Protein AF-A0A8T3YQS2-F1 (afdb_monomer_lite)

Structure (mmCIF, N/CA/C/O backbone):
data_AF-A0A8T3YQS2-F1
#
_entry.id   AF-A0A8T3YQS2-F1
#
loop_
_atom_site.group_PDB
_atom_site.id
_atom_site.type_symbol
_atom_site.label_atom_id
_atom_site.label_alt_id
_atom_site.label_comp_id
_atom_site.label_asym_id
_atom_site.label_entity_id
_atom_site.label_seq_id
_atom_site.pdbx_PDB_ins_code
_atom_site.Cartn_x
_atom_site.Cartn_y
_atom_site.Cartn_z
_atom_site.occupancy
_atom_site.B_iso_or_equiv
_atom_site.auth_seq_id
_atom_site.auth_comp_id
_atom_site.auth_asym_id
_atom_site.auth_atom_id
_atom_site.pdbx_PDB_model_num
ATOM 1 N N . MET A 1 1 ? 27.540 -8.317 -17.105 1.00 58.59 1 MET A N 1
ATOM 2 C CA . MET A 1 1 ? 26.329 -7.806 -16.426 1.00 58.59 1 MET A CA 1
ATOM 3 C C . MET A 1 1 ? 26.728 -7.435 -15.010 1.00 58.59 1 MET A C 1
ATOM 5 O O . MET A 1 1 ? 27.379 -8.244 -14.363 1.00 58.59 1 MET A O 1
ATOM 9 N N . THR A 1 2 ? 26.451 -6.211 -14.571 1.00 83.00 2 THR A N 1
ATOM 10 C CA . THR A 1 2 ? 26.807 -5.715 -13.232 1.00 83.00 2 THR A CA 1
ATOM 11 C C . THR A 1 2 ? 25.753 -6.137 -12.204 1.00 83.00 2 THR A C 1
ATOM 13 O O . THR A 1 2 ? 24.589 -6.316 -12.554 1.00 83.00 2 THR A O 1
ATOM 16 N N . LEU A 1 3 ? 26.149 -6.296 -10.935 1.00 79.81 3 LEU A N 1
ATOM 17 C CA . LEU A 1 3 ? 25.256 -6.678 -9.825 1.00 79.81 3 LEU A CA 1
ATOM 18 C C . LEU A 1 3 ? 24.007 -5.776 -9.745 1.00 79.81 3 LEU A C 1
ATOM 20 O O . LEU A 1 3 ? 22.891 -6.252 -9.550 1.00 79.81 3 LEU A O 1
ATOM 24 N N . ASP A 1 4 ? 24.213 -4.483 -9.972 1.00 79.81 4 ASP A N 1
ATOM 25 C CA . ASP A 1 4 ? 23.193 -3.434 -9.987 1.00 79.81 4 ASP A CA 1
ATOM 26 C C . ASP A 1 4 ? 22.077 -3.684 -11.021 1.00 79.81 4 ASP A C 1
ATOM 28 O O . ASP A 1 4 ? 20.886 -3.550 -10.736 1.00 79.81 4 ASP A O 1
ATOM 32 N N . TYR A 1 5 ? 22.447 -4.171 -12.207 1.00 75.56 5 TYR A N 1
ATOM 33 C CA . TYR A 1 5 ? 21.491 -4.503 -13.264 1.00 75.56 5 TYR A CA 1
ATOM 34 C C . TYR A 1 5 ? 20.597 -5.694 -12.890 1.00 75.56 5 TYR A C 1
ATOM 36 O O . TYR A 1 5 ? 19.416 -5.739 -13.233 1.00 75.56 5 TYR A O 1
ATOM 44 N N . CYS A 1 6 ? 21.153 -6.675 -12.176 1.00 76.31 6 CYS A N 1
ATOM 45 C CA . CYS A 1 6 ? 20.385 -7.825 -11.708 1.00 76.31 6 CYS A CA 1
ATOM 46 C C . CYS A 1 6 ? 19.419 -7.423 -10.584 1.00 76.31 6 CYS A C 1
ATOM 48 O O . CYS A 1 6 ? 18.262 -7.837 -10.593 1.00 76.31 6 CYS A O 1
ATOM 50 N N . LEU A 1 7 ? 19.868 -6.585 -9.647 1.00 77.19 7 LEU A N 1
ATOM 51 C CA . LEU A 1 7 ? 19.054 -6.101 -8.529 1.00 77.19 7 LEU A CA 1
ATOM 52 C C . LEU A 1 7 ? 17.851 -5.277 -9.000 1.00 77.19 7 LEU A C 1
ATOM 54 O O . LEU A 1 7 ? 16.727 -5.545 -8.581 1.00 77.19 7 LEU A O 1
ATOM 58 N N . THR A 1 8 ? 18.066 -4.335 -9.915 1.00 77.94 8 THR A N 1
ATOM 59 C CA . THR A 1 8 ? 17.011 -3.436 -10.419 1.00 77.94 8 THR A CA 1
ATOM 60 C C . THR A 1 8 ? 15.905 -4.160 -11.184 1.00 77.94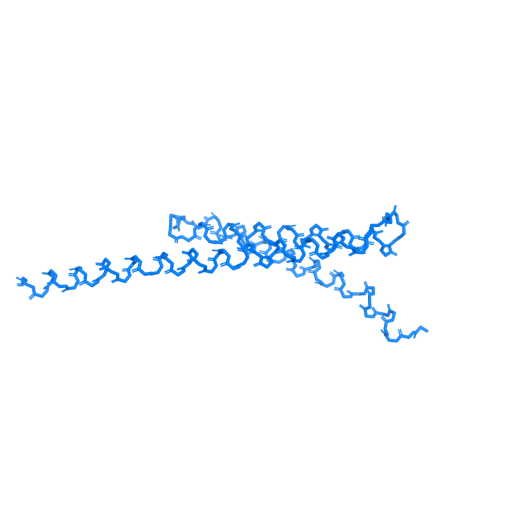 8 THR A C 1
ATOM 62 O O . THR A 1 8 ? 14.745 -3.764 -11.102 1.00 77.94 8 THR A O 1
ATOM 65 N N . LYS A 1 9 ? 16.222 -5.257 -11.882 1.00 77.38 9 LYS A N 1
ATOM 66 C CA . LYS A 1 9 ? 15.211 -6.059 -12.590 1.00 77.38 9 LYS A CA 1
ATOM 67 C C . LYS A 1 9 ? 14.471 -7.053 -11.707 1.00 77.38 9 LYS A C 1
ATOM 69 O O . LYS A 1 9 ? 13.302 -7.335 -11.956 1.00 77.38 9 LYS A O 1
ATOM 74 N N . VAL A 1 10 ? 15.158 -7.629 -10.727 1.00 83.06 10 VAL A N 1
ATOM 75 C CA . VAL A 1 10 ? 14.619 -8.744 -9.945 1.00 83.06 10 VAL A CA 1
ATOM 76 C C . VAL A 1 10 ? 13.871 -8.253 -8.699 1.00 83.06 10 VAL A C 1
ATOM 78 O O . VAL A 1 10 ? 12.883 -8.873 -8.306 1.00 83.06 10 VAL A O 1
ATOM 81 N N . ALA A 1 11 ? 14.272 -7.124 -8.105 1.00 81.81 11 ALA A N 1
ATOM 82 C CA . ALA A 1 11 ? 13.615 -6.575 -6.916 1.00 81.81 11 ALA A CA 1
ATOM 83 C C . ALA A 1 11 ? 12.109 -6.277 -7.111 1.00 81.81 11 ALA A C 1
ATOM 85 O O . ALA A 1 11 ? 11.326 -6.738 -6.276 1.00 81.81 11 ALA A O 1
ATOM 86 N N . PRO A 1 12 ? 11.656 -5.641 -8.214 1.00 80.88 12 PRO A N 1
ATOM 87 C CA . PRO A 1 12 ? 10.227 -5.389 -8.438 1.00 80.88 12 PRO A CA 1
ATOM 88 C C . PRO A 1 12 ? 9.390 -6.675 -8.510 1.00 80.88 12 PRO A C 1
ATOM 90 O O . PRO A 1 12 ? 8.255 -6.725 -8.041 1.00 80.88 12 PRO A O 1
ATOM 93 N N . LEU A 1 13 ? 9.958 -7.761 -9.049 1.00 81.38 13 LEU A N 1
ATOM 94 C CA . LEU A 1 13 ? 9.271 -9.054 -9.140 1.00 81.38 13 LEU A CA 1
ATOM 95 C C . LEU A 1 13 ? 9.064 -9.693 -7.760 1.00 81.38 13 LEU A C 1
ATOM 97 O O . LEU A 1 13 ? 7.987 -10.228 -7.490 1.00 81.38 13 LEU A O 1
ATOM 101 N N . TYR A 1 14 ? 10.064 -9.618 -6.875 1.00 84.44 14 TYR A N 1
ATOM 102 C CA . TYR A 1 14 ? 9.920 -10.088 -5.493 1.00 84.44 14 TYR A CA 1
ATOM 103 C C . TYR A 1 14 ? 8.923 -9.241 -4.700 1.00 84.44 14 TYR A C 1
ATOM 105 O O . TYR A 1 14 ? 8.110 -9.803 -3.962 1.00 84.44 14 TYR A O 1
ATOM 113 N N . ASN A 1 15 ? 8.938 -7.917 -4.886 1.00 84.69 15 ASN A N 1
ATOM 114 C CA . ASN A 1 15 ? 7.954 -7.022 -4.281 1.00 84.69 15 ASN A CA 1
ATOM 115 C C . ASN A 1 15 ? 6.538 -7.409 -4.715 1.00 84.69 15 ASN A C 1
ATOM 117 O O . ASN A 1 15 ? 5.677 -7.625 -3.864 1.00 84.69 15 ASN A O 1
ATOM 121 N N . LEU A 1 16 ? 6.307 -7.610 -6.014 1.00 82.25 16 LEU A N 1
ATOM 122 C CA . LEU A 1 16 ? 5.002 -8.018 -6.536 1.00 82.25 16 LEU A CA 1
ATOM 123 C C . LEU A 1 16 ? 4.525 -9.352 -5.932 1.00 82.25 16 LEU A C 1
ATOM 125 O O . LEU A 1 16 ? 3.366 -9.471 -5.529 1.00 82.25 16 LEU A O 1
ATOM 129 N N . ALA A 1 17 ? 5.418 -10.340 -5.805 1.00 86.06 17 ALA A N 1
ATOM 130 C CA . ALA A 1 17 ? 5.104 -11.626 -5.182 1.00 86.06 17 ALA A CA 1
ATOM 131 C C . ALA A 1 17 ? 4.720 -11.482 -3.697 1.00 86.06 17 ALA A C 1
ATOM 133 O O . ALA A 1 17 ? 3.747 -12.093 -3.244 1.00 86.06 17 ALA A O 1
ATOM 134 N N . LEU A 1 18 ? 5.435 -10.639 -2.943 1.00 84.94 18 LEU A N 1
ATOM 135 C CA . LEU A 1 18 ? 5.083 -10.311 -1.560 1.00 84.94 18 LEU A CA 1
ATOM 136 C C . LEU A 1 18 ? 3.706 -9.655 -1.468 1.00 84.94 18 LEU A C 1
ATOM 138 O O . LEU A 1 18 ? 2.922 -10.004 -0.583 1.00 84.94 18 LEU A O 1
ATOM 142 N N . VAL A 1 19 ? 3.366 -8.758 -2.394 1.00 85.44 19 VAL A N 1
ATOM 143 C CA . VAL A 1 19 ? 2.058 -8.102 -2.355 1.00 85.44 19 VAL A CA 1
ATOM 144 C C . VAL A 1 19 ? 0.913 -9.087 -2.578 1.00 85.44 19 VAL A C 1
ATOM 146 O O . VAL A 1 19 ? -0.108 -8.979 -1.902 1.00 85.44 19 VAL A O 1
ATOM 149 N N . VAL A 1 20 ? 1.076 -10.099 -3.435 1.00 86.75 20 VAL A N 1
ATOM 150 C CA . VAL A 1 20 ? 0.060 -11.157 -3.596 1.00 86.75 20 VAL A CA 1
ATOM 151 C C . VAL A 1 20 ? -0.230 -11.848 -2.260 1.00 86.75 20 VAL A C 1
ATOM 153 O O . VAL A 1 20 ? -1.394 -12.037 -1.899 1.00 86.75 20 VAL A O 1
ATOM 156 N N . ILE A 1 21 ? 0.810 -12.169 -1.486 1.00 86.81 21 ILE A N 1
ATOM 157 C CA . ILE A 1 21 ? 0.661 -12.770 -0.152 1.00 86.81 21 ILE A CA 1
ATOM 158 C C . ILE A 1 21 ? -0.098 -11.817 0.777 1.00 86.81 21 ILE A C 1
ATOM 160 O O . ILE A 1 21 ? -1.051 -12.228 1.444 1.00 86.81 21 ILE A O 1
ATOM 164 N N . VAL A 1 22 ? 0.279 -10.536 0.791 1.00 84.50 22 VAL A N 1
ATOM 165 C CA . VAL A 1 22 ? -0.383 -9.517 1.614 1.00 84.50 22 VAL A CA 1
ATOM 166 C C . VAL A 1 22 ? -1.861 -9.367 1.232 1.00 84.50 22 VAL A C 1
ATOM 168 O O . VAL A 1 22 ? -2.714 -9.349 2.119 1.00 84.50 22 VAL A O 1
ATOM 171 N N . ILE A 1 23 ? -2.202 -9.347 -0.061 1.00 86.25 23 ILE A N 1
ATOM 172 C CA . ILE A 1 23 ? -3.594 -9.293 -0.534 1.00 86.25 23 ILE A CA 1
ATOM 173 C C . ILE A 1 23 ? -4.391 -10.482 0.010 1.00 86.25 23 ILE A C 1
ATOM 175 O O . ILE A 1 23 ? -5.477 -10.289 0.556 1.00 86.25 23 ILE A O 1
ATOM 179 N N . ILE A 1 24 ? -3.847 -11.702 -0.060 1.00 89.00 24 ILE A N 1
ATOM 180 C CA . ILE A 1 24 ? -4.505 -12.901 0.486 1.00 89.00 24 ILE A CA 1
ATOM 181 C C . ILE A 1 24 ? -4.751 -12.756 1.997 1.00 89.00 24 ILE A C 1
ATOM 183 O O . ILE A 1 24 ? -5.824 -13.119 2.488 1.00 89.00 24 ILE A O 1
ATOM 187 N N . MET A 1 25 ? -3.789 -12.207 2.745 1.00 84.25 25 MET A N 1
ATOM 188 C CA . MET A 1 25 ? -3.945 -11.960 4.183 1.00 84.25 25 MET A CA 1
ATOM 189 C C . MET A 1 25 ? -5.050 -10.938 4.475 1.00 84.25 25 MET A C 1
ATOM 191 O O . MET A 1 25 ? -5.866 -11.169 5.369 1.00 84.25 25 MET A O 1
ATOM 195 N N . PHE A 1 26 ? -5.128 -9.851 3.706 1.00 85.38 26 PHE A N 1
ATOM 196 C CA . PHE A 1 26 ? -6.188 -8.851 3.850 1.00 85.38 26 PHE A CA 1
ATOM 197 C C . PHE A 1 26 ? -7.567 -9.400 3.490 1.00 85.38 26 PHE A C 1
ATOM 199 O O . PHE A 1 26 ? -8.529 -9.144 4.211 1.00 85.38 26 PHE A O 1
ATOM 206 N N . LEU A 1 27 ? -7.675 -10.216 2.439 1.00 86.38 27 LEU A N 1
ATOM 207 C CA . LEU A 1 27 ? -8.928 -10.895 2.103 1.00 86.38 27 LEU A CA 1
ATOM 208 C C . LEU A 1 27 ? -9.402 -11.779 3.264 1.00 86.38 27 LEU A C 1
ATOM 210 O O . LEU A 1 27 ? -10.556 -11.676 3.682 1.00 86.38 27 LEU A O 1
ATOM 214 N N . LYS A 1 28 ? -8.502 -12.570 3.865 1.00 85.12 28 LYS A N 1
ATOM 215 C CA . LYS A 1 28 ? -8.817 -13.356 5.073 1.00 85.12 28 LYS A CA 1
ATOM 216 C C . LYS A 1 28 ? -9.233 -12.470 6.253 1.00 85.12 28 LYS A C 1
ATOM 218 O O . LYS A 1 28 ? -10.190 -12.799 6.957 1.00 85.12 28 LYS A O 1
ATOM 223 N N . LEU A 1 29 ? -8.562 -11.335 6.453 1.00 82.69 29 LEU A N 1
ATOM 224 C CA . LEU A 1 29 ? -8.906 -10.369 7.499 1.00 82.69 29 LEU A CA 1
ATOM 225 C C . LEU A 1 29 ? -10.331 -9.822 7.307 1.00 82.69 29 LEU A C 1
ATOM 227 O O . LEU A 1 29 ? -11.115 -9.811 8.256 1.00 82.69 29 LEU A O 1
ATOM 231 N N . PHE A 1 30 ? -10.709 -9.448 6.082 1.00 82.31 30 PHE A N 1
ATOM 232 C CA . PHE A 1 30 ? -12.047 -8.927 5.775 1.00 82.31 30 PHE A CA 1
ATOM 233 C C . PHE A 1 30 ? -13.159 -9.982 5.841 1.00 82.31 30 PHE A C 1
ATOM 235 O O . PHE A 1 30 ? -14.321 -9.634 6.064 1.00 82.31 30 PHE A O 1
ATOM 242 N N . MET A 1 31 ? -12.828 -11.266 5.696 1.00 84.19 31 MET A N 1
ATOM 243 C CA . MET A 1 31 ? -13.778 -12.373 5.859 1.00 84.19 31 MET A CA 1
ATOM 244 C C . MET A 1 31 ? -14.046 -12.739 7.329 1.00 8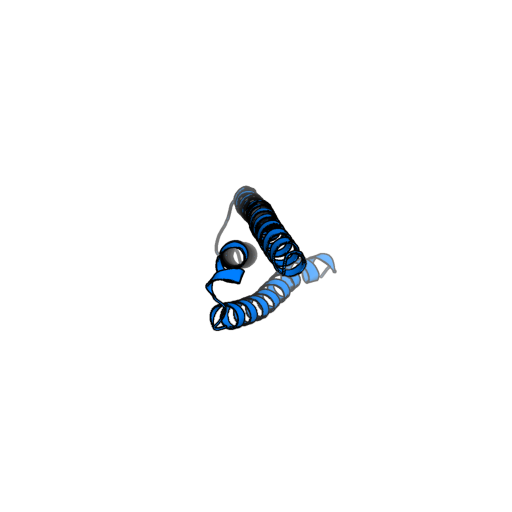4.19 31 MET A C 1
ATOM 246 O O . MET A 1 31 ? -14.962 -13.510 7.609 1.00 84.19 31 MET A O 1
ATOM 250 N N . THR A 1 32 ? -13.300 -12.178 8.284 1.00 82.56 3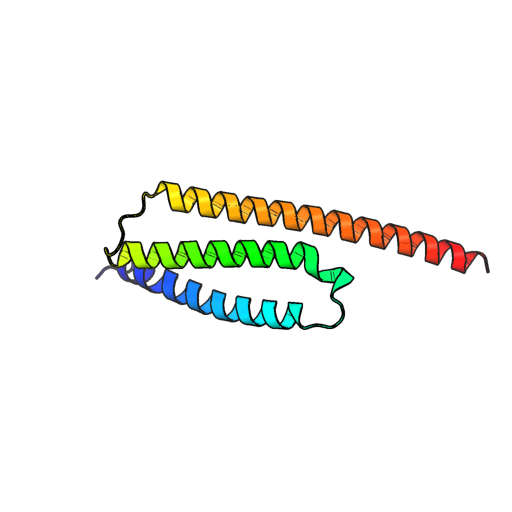2 THR A N 1
ATOM 251 C CA . THR A 1 32 ? -13.464 -12.490 9.712 1.00 82.56 32 THR A CA 1
ATOM 252 C C . THR A 1 32 ? -14.759 -11.862 10.268 1.00 82.56 32 THR A C 1
ATOM 254 O O . THR A 1 32 ? -15.024 -10.687 10.007 1.00 82.56 32 THR A O 1
ATOM 257 N N . PRO A 1 33 ? -15.574 -12.585 11.067 1.00 74.75 33 PRO A N 1
ATOM 258 C CA . PRO A 1 33 ? -16.894 -12.120 11.525 1.00 74.75 33 PRO A CA 1
ATOM 259 C C . PRO A 1 33 ? -16.877 -10.891 12.457 1.00 74.75 33 PRO A C 1
ATOM 261 O O . PRO A 1 33 ? -17.915 -10.276 12.676 1.00 74.75 33 PRO A O 1
ATOM 264 N N . ASN A 1 34 ? -15.716 -10.466 12.965 1.00 72.38 34 ASN A N 1
ATOM 265 C CA . ASN A 1 34 ? -15.578 -9.302 13.849 1.00 72.38 34 ASN A CA 1
ATOM 266 C C . ASN A 1 34 ? -15.271 -8.003 13.071 1.00 72.38 34 ASN A C 1
ATOM 268 O O . ASN A 1 34 ? -14.265 -7.328 13.304 1.00 72.38 34 ASN A O 1
ATOM 272 N N . LYS A 1 35 ? -16.127 -7.684 12.092 1.00 63.66 35 LYS A N 1
ATOM 273 C CA . LYS A 1 35 ? -15.900 -6.610 11.109 1.00 63.66 35 LYS A CA 1
ATOM 274 C C . LYS A 1 35 ? -15.906 -5.210 11.723 1.00 63.66 35 LYS A C 1
ATOM 276 O O . LYS A 1 35 ? -15.112 -4.365 11.326 1.00 63.66 35 LYS A O 1
ATOM 281 N N . GLU A 1 36 ? -16.757 -4.934 12.702 1.00 65.88 36 GLU A N 1
ATOM 282 C CA . GLU A 1 36 ? -17.023 -3.553 13.143 1.00 65.88 36 GLU A CA 1
ATOM 283 C C . GLU A 1 36 ? -15.851 -2.890 13.878 1.00 65.88 36 GLU A C 1
ATOM 285 O O . GLU A 1 36 ? -15.708 -1.667 13.862 1.00 65.88 36 GLU A O 1
ATOM 290 N N . ARG A 1 37 ? -14.985 -3.694 14.501 1.00 61.06 37 ARG A N 1
ATOM 291 C CA . ARG A 1 37 ? -13.893 -3.202 15.346 1.00 61.06 37 ARG A CA 1
ATOM 292 C C . ARG A 1 37 ? -12.560 -3.042 14.608 1.00 61.06 37 ARG A C 1
ATOM 294 O O . ARG A 1 37 ? -11.733 -2.237 15.026 1.00 61.06 37 ARG A O 1
ATOM 301 N N . TYR A 1 38 ? -12.367 -3.753 13.498 1.00 63.22 38 TYR A N 1
ATOM 302 C CA . TYR A 1 38 ? -11.073 -3.833 12.813 1.00 63.22 38 TYR A CA 1
ATOM 303 C C . TYR A 1 38 ? -11.125 -3.508 11.316 1.00 63.22 38 TYR A C 1
ATOM 305 O O . TYR A 1 38 ? -10.109 -3.602 10.654 1.00 63.22 38 TYR A O 1
ATOM 313 N N . THR A 1 39 ? -12.252 -3.118 10.723 1.00 70.19 39 THR A N 1
ATOM 314 C CA . THR A 1 39 ? -12.280 -2.943 9.255 1.00 70.19 39 THR A CA 1
ATOM 315 C C . THR A 1 39 ? -11.796 -1.584 8.774 1.00 70.19 39 THR A C 1
ATOM 317 O O . THR A 1 39 ? -11.106 -1.536 7.767 1.00 70.19 39 THR A O 1
ATOM 320 N N . LYS A 1 40 ? -12.093 -0.478 9.469 1.00 77.25 40 LYS A N 1
ATOM 321 C CA . LYS A 1 40 ? -11.807 0.872 8.940 1.00 77.25 40 LYS A CA 1
ATOM 322 C C . LYS A 1 40 ? -10.310 1.195 8.758 1.00 77.25 40 LYS A C 1
ATOM 324 O O . LYS A 1 40 ? -9.933 1.515 7.634 1.00 77.25 40 LYS A O 1
ATOM 329 N N . PRO A 1 41 ? -9.438 1.101 9.786 1.00 81.06 41 PRO A N 1
ATOM 330 C CA . PRO A 1 41 ? -8.015 1.408 9.602 1.00 81.06 41 PRO A CA 1
ATOM 331 C C . PRO A 1 41 ? -7.333 0.403 8.668 1.00 81.06 41 PRO A C 1
ATOM 333 O O . PRO A 1 41 ? -6.504 0.775 7.847 1.00 81.06 41 PRO A O 1
ATOM 336 N N . TRP A 1 42 ? -7.743 -0.863 8.719 1.00 83.31 42 TRP A N 1
ATOM 337 C CA . TRP A 1 42 ? -7.192 -1.904 7.859 1.00 83.31 42 TRP A CA 1
ATOM 338 C C . TRP A 1 42 ? -7.652 -1.774 6.401 1.00 83.31 42 TRP A C 1
ATOM 340 O O . TRP A 1 42 ? -6.878 -2.070 5.499 1.00 83.31 42 TRP A O 1
ATOM 350 N N . ALA A 1 43 ? -8.854 -1.256 6.138 1.00 84.31 43 ALA A N 1
ATOM 351 C CA . ALA A 1 43 ? -9.299 -0.918 4.787 1.00 84.31 43 ALA A CA 1
ATOM 352 C C . ALA A 1 43 ? -8.464 0.213 4.168 1.00 84.31 43 ALA A C 1
ATOM 354 O O . ALA A 1 43 ? -8.159 0.162 2.981 1.00 84.31 43 ALA A O 1
ATOM 355 N N . LEU A 1 44 ? -8.039 1.197 4.969 1.00 86.12 44 LEU A N 1
ATOM 356 C CA . LEU A 1 44 ? -7.146 2.269 4.510 1.00 86.12 44 LEU A CA 1
ATOM 357 C C . LEU A 1 44 ? -5.744 1.746 4.190 1.00 86.12 44 LEU A C 1
ATOM 359 O O . LEU A 1 44 ? -5.179 2.102 3.159 1.00 86.12 44 LEU A O 1
ATOM 363 N N . ILE A 1 45 ? -5.208 0.858 5.032 1.00 88.12 45 ILE A N 1
ATOM 364 C CA . ILE A 1 45 ? -3.926 0.192 4.759 1.00 88.12 45 ILE A CA 1
ATOM 365 C C . ILE A 1 45 ? -4.033 -0.655 3.485 1.00 88.12 45 ILE A C 1
ATOM 367 O O . ILE A 1 45 ? -3.143 -0.607 2.641 1.00 88.12 45 ILE A O 1
ATOM 371 N N . PHE A 1 46 ? -5.141 -1.377 3.301 1.00 88.69 46 PHE A N 1
ATOM 372 C CA . PHE A 1 46 ? -5.387 -2.142 2.082 1.00 88.69 46 PHE A CA 1
ATOM 373 C C . PHE A 1 46 ? -5.452 -1.250 0.836 1.00 88.69 46 PHE A C 1
ATOM 375 O O . PHE A 1 46 ? -4.859 -1.590 -0.183 1.00 88.69 46 PHE A O 1
ATOM 382 N N . ALA A 1 47 ? -6.098 -0.084 0.920 1.00 88.81 47 ALA A N 1
ATOM 383 C CA . ALA A 1 47 ? -6.098 0.893 -0.166 1.00 88.81 47 ALA A CA 1
ATOM 384 C C . ALA A 1 47 ? -4.676 1.380 -0.500 1.00 88.81 47 ALA A C 1
ATOM 386 O O . ALA A 1 47 ? -4.316 1.435 -1.673 1.00 88.81 47 ALA A O 1
ATOM 387 N N . GLY A 1 48 ? -3.841 1.652 0.510 1.00 89.25 48 GLY A N 1
ATOM 388 C CA . GLY A 1 48 ? -2.427 1.988 0.307 1.00 89.25 48 GLY A CA 1
ATOM 389 C C . GLY A 1 48 ? -1.643 0.868 -0.386 1.00 89.25 48 GLY A C 1
ATOM 390 O O . GLY A 1 48 ? -0.871 1.133 -1.301 1.00 89.25 48 GLY A O 1
ATOM 391 N N . ILE A 1 49 ? -1.900 -0.392 -0.025 1.00 88.94 49 ILE A N 1
ATOM 392 C CA . ILE A 1 49 ? -1.287 -1.557 -0.681 1.00 88.94 49 ILE A CA 1
ATOM 393 C C . ILE A 1 49 ? -1.717 -1.661 -2.145 1.00 88.94 49 ILE A C 1
ATOM 395 O O . ILE A 1 49 ? -0.881 -1.946 -2.992 1.00 88.94 49 ILE A O 1
ATOM 399 N N . LEU A 1 50 ? -2.985 -1.402 -2.476 1.00 89.62 50 LEU A N 1
ATOM 400 C CA . LEU A 1 50 ? -3.431 -1.393 -3.874 1.00 89.62 50 LEU A CA 1
ATOM 401 C C . LEU A 1 50 ? -2.723 -0.307 -4.694 1.00 89.62 50 LEU A C 1
ATOM 403 O O . LEU A 1 50 ? -2.348 -0.559 -5.836 1.00 89.62 50 LEU A O 1
ATOM 407 N N . ILE A 1 51 ? -2.502 0.874 -4.114 1.00 91.50 51 ILE A N 1
ATOM 408 C CA . ILE A 1 51 ? -1.733 1.944 -4.764 1.00 91.50 51 ILE A CA 1
ATOM 409 C C . ILE A 1 51 ? -0.280 1.504 -4.979 1.00 91.50 51 ILE A C 1
ATOM 411 O O . ILE A 1 51 ? 0.248 1.692 -6.071 1.00 91.50 51 ILE A O 1
ATOM 415 N N . PHE A 1 52 ? 0.326 0.840 -3.992 1.00 88.75 52 PHE A N 1
ATOM 416 C CA . PHE A 1 52 ? 1.664 0.260 -4.122 1.00 88.75 52 PHE A CA 1
ATOM 417 C C . PHE A 1 52 ? 1.743 -0.805 -5.232 1.00 88.75 52 PHE A C 1
ATOM 419 O O . PHE A 1 52 ? 2.683 -0.803 -6.020 1.00 88.75 52 PHE A O 1
ATOM 426 N N . VAL A 1 53 ? 0.732 -1.678 -5.371 1.00 89.25 53 VAL A N 1
ATOM 427 C CA . VAL A 1 53 ? 0.661 -2.629 -6.502 1.00 89.25 53 VAL A CA 1
ATOM 428 C C . VAL A 1 53 ? 0.680 -1.895 -7.832 1.00 89.25 53 VAL A C 1
ATOM 430 O O . VAL A 1 53 ? 1.400 -2.298 -8.741 1.00 89.25 53 VAL A O 1
ATOM 433 N N . LEU A 1 54 ? -0.130 -0.841 -7.963 1.00 90.31 54 LEU A N 1
ATOM 434 C CA . LEU A 1 54 ? -0.192 -0.067 -9.198 1.00 90.31 54 LEU A CA 1
ATOM 435 C C . LEU A 1 54 ? 1.163 0.572 -9.510 1.00 90.31 54 LEU A C 1
ATOM 437 O O . LEU A 1 54 ? 1.611 0.501 -10.653 1.00 90.31 54 LEU A O 1
ATOM 441 N N . GLU A 1 55 ? 1.838 1.132 -8.508 1.00 89.81 55 GLU A N 1
ATOM 442 C CA . GLU A 1 55 ? 3.181 1.696 -8.655 1.00 89.81 55 GLU A CA 1
ATOM 443 C C . GLU A 1 55 ? 4.204 0.658 -9.150 1.00 89.81 55 GLU A C 1
ATOM 445 O O . GLU A 1 55 ? 4.944 0.922 -10.102 1.00 89.81 55 GLU A O 1
ATOM 450 N N . GLU A 1 56 ? 4.223 -0.539 -8.563 1.00 87.81 56 GLU A N 1
ATOM 451 C CA . GLU A 1 56 ? 5.123 -1.624 -8.977 1.00 87.81 56 GLU A CA 1
ATOM 452 C C . GLU A 1 56 ? 4.811 -2.107 -10.403 1.00 87.81 56 GLU A C 1
ATOM 454 O O . GLU A 1 56 ? 5.718 -2.289 -11.220 1.00 87.81 56 GLU A O 1
ATOM 459 N N . VAL A 1 57 ? 3.527 -2.227 -10.766 1.00 87.88 57 VAL A N 1
ATOM 460 C CA . VAL A 1 57 ? 3.110 -2.560 -12.139 1.00 87.88 57 VAL A CA 1
ATOM 461 C C . VAL A 1 57 ? 3.605 -1.504 -13.128 1.00 87.88 57 VAL A C 1
ATOM 463 O O . VAL A 1 57 ? 4.184 -1.853 -14.160 1.00 87.88 57 VAL A O 1
ATOM 466 N N . PHE A 1 58 ? 3.449 -0.216 -12.814 1.00 88.69 58 PHE A N 1
ATOM 467 C CA . PHE A 1 58 ? 3.978 0.858 -13.654 1.00 88.69 58 PHE A CA 1
ATOM 468 C C . PHE A 1 58 ? 5.507 0.837 -13.737 1.00 88.69 58 PHE A C 1
ATOM 470 O O . PHE A 1 58 ? 6.070 1.090 -14.804 1.00 88.69 58 PHE A O 1
ATOM 477 N N . THR A 1 59 ? 6.187 0.484 -12.650 1.00 86.12 59 THR A N 1
ATOM 478 C CA . THR A 1 59 ? 7.650 0.370 -12.604 1.00 86.12 59 THR A CA 1
ATOM 479 C C . THR A 1 59 ? 8.160 -0.755 -13.512 1.00 86.12 59 THR A C 1
ATOM 481 O O . THR A 1 59 ? 9.139 -0.565 -14.244 1.00 86.12 59 THR A O 1
ATOM 484 N N . ILE A 1 60 ? 7.459 -1.892 -13.552 1.00 85.06 60 ILE A N 1
ATOM 485 C CA . ILE A 1 60 ? 7.746 -3.008 -14.468 1.00 85.06 60 ILE A CA 1
ATOM 486 C C . ILE A 1 60 ? 7.441 -2.620 -15.928 1.00 85.06 60 ILE A C 1
ATOM 488 O O . ILE A 1 60 ? 8.241 -2.894 -16.831 1.00 85.06 60 ILE A O 1
ATOM 492 N N . LEU A 1 61 ? 6.322 -1.930 -16.185 1.00 86.56 61 LEU A N 1
ATOM 493 C CA . LEU A 1 61 ? 5.965 -1.428 -17.523 1.00 86.56 61 LEU A CA 1
ATOM 494 C C . LEU A 1 61 ? 6.984 -0.410 -18.060 1.00 86.56 61 LEU A C 1
ATOM 496 O O . LEU A 1 61 ? 7.310 -0.413 -19.248 1.00 86.56 61 LEU A O 1
ATOM 500 N N . ARG A 1 62 ? 7.545 0.420 -17.177 1.00 85.19 62 ARG A N 1
ATOM 501 C CA . ARG A 1 62 ? 8.631 1.346 -17.512 1.00 85.19 62 ARG A CA 1
ATOM 502 C C . ARG A 1 62 ? 9.920 0.604 -17.862 1.00 85.19 62 ARG A C 1
ATOM 504 O O . ARG A 1 62 ? 10.566 0.938 -18.852 1.00 85.19 62 ARG A O 1
ATOM 511 N N . HIS A 1 63 ? 10.281 -0.423 -17.092 1.00 82.94 63 HIS A N 1
ATOM 512 C CA . HIS A 1 63 ? 11.470 -1.243 -17.363 1.00 82.94 63 HIS A CA 1
ATOM 513 C C . HIS A 1 63 ? 11.383 -2.026 -18.677 1.00 82.94 63 HIS A C 1
ATOM 515 O O . HIS A 1 63 ? 12.404 -2.250 -19.326 1.00 82.94 63 HIS A O 1
ATOM 521 N N . SER A 1 64 ? 10.179 -2.431 -19.079 1.00 85.06 64 SER A N 1
ATOM 522 C CA . SER A 1 64 ? 9.935 -3.102 -20.363 1.00 85.06 64 SER A CA 1
ATOM 523 C C . SER A 1 64 ? 9.864 -2.141 -21.557 1.00 85.06 64 SER A C 1
ATOM 525 O O . SER A 1 64 ? 9.686 -2.599 -22.681 1.00 85.06 64 SER A O 1
ATOM 527 N N . GLN A 1 65 ? 10.031 -0.829 -21.335 1.00 86.62 65 GLN A N 1
ATOM 528 C CA . GLN A 1 65 ? 9.937 0.230 -22.350 1.00 86.62 65 GLN A CA 1
ATOM 529 C C . GLN A 1 65 ? 8.592 0.283 -23.101 1.00 86.62 65 GLN A C 1
ATOM 531 O O . GLN A 1 65 ? 8.487 0.942 -24.131 1.00 86.62 65 GLN A O 1
ATOM 536 N N . ILE A 1 66 ? 7.546 -0.358 -22.567 1.00 87.19 66 ILE A N 1
ATOM 537 C CA . ILE A 1 66 ? 6.186 -0.320 -23.127 1.00 87.19 66 ILE A CA 1
ATOM 538 C C . ILE A 1 66 ? 5.536 1.043 -22.844 1.00 87.19 66 ILE A C 1
ATOM 540 O O . ILE A 1 66 ? 4.737 1.534 -23.639 1.00 87.19 66 ILE A O 1
ATOM 544 N N . PHE A 1 67 ? 5.886 1.664 -21.712 1.00 85.19 67 PHE A N 1
ATOM 545 C CA . PHE A 1 67 ? 5.306 2.927 -21.266 1.00 85.19 67 PHE A CA 1
ATOM 546 C C . PHE A 1 67 ? 6.372 3.854 -20.667 1.00 85.19 67 PHE A C 1
ATOM 548 O O . PHE A 1 67 ? 7.116 3.459 -19.770 1.00 85.19 67 PHE A O 1
ATOM 555 N N . ILE A 1 68 ? 6.437 5.108 -21.124 1.00 84.19 68 ILE A N 1
ATOM 556 C CA . ILE A 1 68 ? 7.356 6.118 -20.578 1.00 84.19 68 ILE A CA 1
ATOM 557 C C . ILE A 1 68 ? 6.597 6.930 -19.529 1.00 84.19 68 ILE A C 1
ATOM 559 O O . ILE A 1 68 ? 5.963 7.938 -19.833 1.00 84.19 68 ILE A O 1
ATOM 563 N N . LEU A 1 69 ? 6.636 6.461 -18.283 1.00 83.19 69 LEU A N 1
ATOM 564 C CA . LEU A 1 69 ? 6.058 7.185 -17.156 1.00 83.19 69 LEU A CA 1
ATOM 565 C C . LEU A 1 69 ? 7.055 8.250 -16.655 1.00 83.19 69 LEU A C 1
ATOM 567 O O . LEU A 1 69 ? 8.223 7.917 -16.414 1.00 83.19 69 LEU A O 1
ATOM 571 N N . PRO A 1 70 ? 6.637 9.513 -16.467 1.00 87.75 70 PRO A N 1
ATOM 572 C CA . PRO A 1 70 ? 7.494 10.526 -15.867 1.00 87.75 70 PRO A CA 1
ATOM 573 C C . PRO A 1 70 ? 7.893 10.158 -14.433 1.00 87.75 70 PRO A C 1
ATOM 575 O O . PRO A 1 70 ? 7.062 9.717 -13.644 1.00 87.75 70 PRO A O 1
ATOM 578 N N . THR A 1 71 ? 9.153 10.401 -14.062 1.00 83.69 71 THR A N 1
ATOM 579 C CA . THR A 1 71 ? 9.696 10.017 -12.744 1.00 83.69 71 THR A CA 1
ATOM 580 C C . THR A 1 71 ? 8.933 10.633 -11.562 1.00 83.69 71 THR A C 1
ATOM 582 O O . THR A 1 71 ? 8.870 10.025 -10.500 1.00 83.69 71 THR A O 1
ATOM 585 N N . TYR A 1 72 ? 8.308 11.803 -11.733 1.00 88.88 72 TYR A N 1
ATOM 586 C CA . TYR A 1 72 ? 7.531 12.444 -10.665 1.00 88.88 72 TYR A CA 1
ATOM 587 C C . TYR A 1 72 ? 6.252 11.677 -10.290 1.00 88.88 72 TYR A C 1
ATOM 589 O O . TYR A 1 72 ? 5.730 11.879 -9.198 1.00 88.88 72 TYR A O 1
ATOM 597 N N . VAL A 1 73 ? 5.742 10.799 -11.164 1.00 89.25 73 VAL A N 1
ATOM 598 C CA . VAL A 1 73 ? 4.511 10.038 -10.906 1.00 89.25 73 VAL A CA 1
ATOM 599 C C . VAL A 1 73 ? 4.717 9.024 -9.775 1.00 89.25 73 VAL A C 1
ATOM 601 O O . VAL A 1 73 ? 3.844 8.900 -8.922 1.00 89.25 73 VAL A O 1
ATOM 604 N N . ASN A 1 74 ? 5.889 8.382 -9.696 1.00 86.88 74 ASN A N 1
ATOM 605 C CA . ASN A 1 74 ? 6.258 7.524 -8.561 1.00 86.88 74 ASN A CA 1
ATOM 606 C C . ASN A 1 74 ? 6.223 8.301 -7.237 1.00 86.88 74 ASN A C 1
ATOM 608 O O . ASN A 1 74 ? 5.601 7.860 -6.279 1.00 86.88 74 ASN A O 1
ATOM 612 N N . GLY A 1 75 ? 6.770 9.521 -7.214 1.00 88.12 75 GLY A N 1
ATOM 613 C CA . GLY A 1 75 ? 6.718 10.373 -6.021 1.00 88.12 75 GLY A CA 1
ATOM 614 C C . GLY A 1 75 ? 5.288 10.709 -5.572 1.00 88.12 75 GLY A C 1
ATOM 615 O O . GLY A 1 75 ? 5.017 10.791 -4.375 1.00 88.12 75 GLY A O 1
ATOM 616 N N . ILE A 1 76 ? 4.340 10.855 -6.507 1.00 93.31 76 ILE A N 1
ATOM 617 C CA . ILE A 1 76 ? 2.918 11.050 -6.174 1.00 93.31 76 ILE A CA 1
ATOM 618 C C . ILE A 1 76 ? 2.338 9.791 -5.513 1.00 93.31 76 ILE A C 1
ATOM 620 O O . ILE A 1 76 ? 1.600 9.909 -4.528 1.00 93.31 76 ILE A O 1
ATOM 624 N N . PHE A 1 77 ? 2.671 8.598 -6.015 1.00 91.75 77 PHE A N 1
ATOM 625 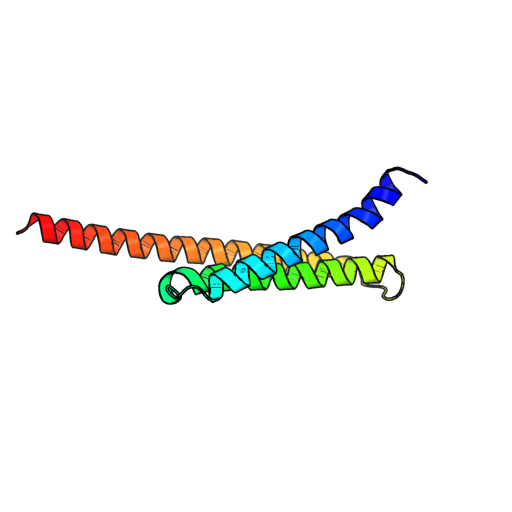C CA . PHE A 1 77 ? 2.243 7.340 -5.402 1.00 91.75 77 PHE A CA 1
ATOM 626 C C . PHE A 1 77 ? 2.799 7.191 -3.982 1.00 91.75 77 PHE A C 1
ATOM 628 O O . PHE A 1 77 ? 2.013 6.985 -3.054 1.00 91.75 77 PHE A O 1
ATOM 635 N N . GLU A 1 78 ? 4.098 7.421 -3.783 1.00 89.31 78 GLU A N 1
ATOM 636 C CA . GLU A 1 78 ? 4.743 7.357 -2.465 1.00 89.31 78 GLU A CA 1
ATOM 637 C C . GLU A 1 78 ? 4.087 8.302 -1.448 1.00 89.31 78 GLU A C 1
ATOM 639 O O . GLU A 1 78 ? 3.699 7.878 -0.355 1.00 89.31 78 GLU A O 1
ATOM 644 N N . ILE A 1 79 ? 3.888 9.577 -1.807 1.00 93.56 79 ILE A N 1
ATOM 645 C CA . ILE A 1 79 ? 3.247 10.566 -0.923 1.00 93.56 79 ILE A CA 1
ATOM 646 C C . ILE A 1 79 ? 1.817 10.140 -0.573 1.00 93.56 79 ILE A C 1
ATOM 648 O O . ILE A 1 79 ? 1.377 10.309 0.569 1.00 93.56 79 ILE A O 1
ATOM 652 N N . THR A 1 80 ? 1.091 9.563 -1.532 1.00 92.81 80 THR A N 1
ATOM 653 C CA . THR A 1 80 ? -0.280 9.088 -1.315 1.00 92.81 80 THR A CA 1
ATOM 654 C C . THR A 1 80 ? -0.308 7.913 -0.337 1.00 92.81 80 THR A C 1
ATOM 656 O O . THR A 1 80 ? -1.112 7.916 0.599 1.00 92.81 80 THR A O 1
ATOM 659 N N . ILE A 1 81 ? 0.598 6.942 -0.495 1.00 91.69 81 ILE A N 1
ATOM 660 C CA . ILE A 1 81 ? 0.732 5.787 0.403 1.00 91.69 81 ILE A CA 1
ATOM 661 C C . ILE A 1 81 ? 1.091 6.250 1.819 1.00 91.69 81 ILE A C 1
ATOM 663 O O . ILE A 1 81 ? 0.426 5.855 2.780 1.00 91.69 81 ILE A O 1
ATOM 667 N N . ILE A 1 82 ? 2.089 7.130 1.960 1.00 92.44 82 ILE A N 1
ATOM 668 C CA . ILE A 1 82 ? 2.517 7.672 3.259 1.00 92.44 82 ILE A CA 1
ATOM 669 C C . ILE A 1 82 ? 1.363 8.418 3.938 1.00 92.44 82 ILE A C 1
ATOM 671 O O . ILE A 1 82 ? 1.103 8.213 5.124 1.00 92.44 82 ILE A O 1
ATOM 675 N N . SER A 1 83 ? 0.625 9.240 3.190 1.00 93.00 83 SER A N 1
ATOM 676 C CA . SER A 1 83 ? -0.518 9.991 3.721 1.00 93.00 83 SER A CA 1
ATOM 677 C C . SER A 1 83 ? -1.637 9.065 4.209 1.00 93.00 83 SER A C 1
ATOM 679 O O . SER A 1 83 ? -2.159 9.261 5.309 1.00 93.00 83 SER A O 1
ATOM 681 N N . LEU A 1 84 ? -1.972 8.018 3.442 1.00 90.75 84 LEU A N 1
ATOM 682 C CA . LEU A 1 84 ? -2.938 6.996 3.860 1.00 90.75 84 LEU A CA 1
ATOM 683 C C . LEU A 1 84 ? -2.471 6.253 5.111 1.00 90.75 84 LEU A C 1
ATOM 685 O O . LEU A 1 84 ? -3.278 5.988 6.003 1.00 90.75 84 LEU A O 1
ATOM 689 N N . PHE A 1 85 ? -1.177 5.950 5.203 1.00 90.00 85 PHE A N 1
ATOM 690 C CA . PHE A 1 85 ? -0.603 5.269 6.355 1.00 90.00 85 PHE A CA 1
ATOM 691 C C . PHE A 1 85 ? -0.668 6.131 7.623 1.00 90.00 85 PHE A C 1
ATOM 693 O O . PHE A 1 85 ? -1.150 5.667 8.658 1.00 90.00 85 PHE A O 1
ATOM 700 N N . ILE A 1 86 ? -0.272 7.407 7.541 1.00 91.44 86 ILE A N 1
ATOM 701 C CA . ILE A 1 86 ? -0.385 8.365 8.653 1.00 91.44 86 ILE A CA 1
ATOM 702 C C . ILE A 1 86 ? -1.846 8.493 9.095 1.00 91.44 86 ILE A C 1
ATOM 704 O O . ILE A 1 86 ? -2.147 8.427 10.289 1.00 91.44 86 ILE A O 1
ATOM 708 N N . TYR A 1 87 ? -2.768 8.626 8.141 1.00 90.88 87 TYR A N 1
ATOM 709 C CA . TYR A 1 87 ? -4.193 8.717 8.438 1.00 90.88 87 TYR A CA 1
ATOM 710 C C . TYR A 1 87 ? -4.724 7.447 9.122 1.00 90.88 87 TYR A C 1
ATOM 712 O O . TYR A 1 87 ? -5.425 7.532 10.133 1.00 90.88 87 TYR A O 1
ATOM 720 N N . ALA A 1 88 ? -4.333 6.264 8.641 1.00 88.81 88 ALA A N 1
ATOM 721 C CA . ALA A 1 88 ? -4.692 4.991 9.259 1.00 88.81 88 ALA A CA 1
ATOM 722 C C . ALA A 1 88 ? -4.171 4.882 10.705 1.00 88.81 88 ALA A C 1
ATOM 724 O O . ALA A 1 88 ? -4.909 4.441 11.589 1.00 88.81 88 ALA A O 1
ATOM 725 N N . MET A 1 89 ? -2.942 5.339 10.975 1.00 87.38 89 MET A N 1
ATOM 726 C CA . MET A 1 89 ? -2.376 5.372 12.329 1.00 87.38 89 MET A CA 1
ATOM 727 C C . MET A 1 89 ? -3.149 6.307 13.267 1.00 87.38 89 MET A C 1
ATOM 729 O O . MET A 1 89 ? -3.415 5.944 14.417 1.00 87.38 89 MET A O 1
ATOM 733 N N . LEU A 1 90 ? -3.535 7.495 12.792 1.00 89.12 90 LEU A N 1
ATOM 734 C CA . LEU A 1 90 ? -4.349 8.434 13.570 1.00 89.12 90 LEU A CA 1
ATOM 735 C C . LEU A 1 90 ? -5.719 7.835 13.902 1.00 89.12 90 LEU A C 1
ATOM 737 O O . LEU A 1 90 ? -6.130 7.848 15.064 1.00 89.12 90 LEU A O 1
ATOM 741 N N . LEU A 1 91 ? -6.374 7.213 12.921 1.00 87.06 91 LEU A N 1
ATOM 742 C CA . LEU A 1 91 ? -7.656 6.543 13.124 1.00 87.06 91 LEU A CA 1
ATOM 743 C C . LEU A 1 91 ? -7.542 5.390 14.134 1.00 87.06 91 LEU A C 1
ATOM 745 O O . LEU A 1 91 ? -8.401 5.211 15.000 1.00 87.06 91 LEU A O 1
ATOM 749 N N . GLN A 1 92 ? -6.454 4.621 14.068 1.00 85.06 92 GLN A N 1
ATOM 750 C CA . GLN A 1 92 ? -6.185 3.546 15.019 1.00 85.06 92 GLN A CA 1
ATOM 751 C C . GLN A 1 92 ? -5.957 4.080 16.443 1.00 85.06 92 GLN A C 1
ATOM 753 O O . GLN A 1 92 ? -6.423 3.474 17.413 1.00 85.06 92 GLN A O 1
ATOM 758 N N . ARG A 1 93 ? -5.295 5.236 16.590 1.00 84.81 93 ARG A N 1
ATOM 759 C CA . ARG A 1 93 ? -5.117 5.913 17.883 1.00 84.81 93 ARG A CA 1
ATOM 760 C C . ARG A 1 93 ? -6.456 6.337 18.488 1.00 84.81 93 ARG A C 1
ATOM 762 O O . ARG A 1 93 ? -6.688 6.066 19.667 1.00 84.81 93 ARG A O 1
ATOM 769 N N . GLU A 1 94 ? -7.329 6.970 17.708 1.00 83.75 94 GLU A N 1
ATOM 770 C CA . GLU A 1 94 ? -8.660 7.394 18.168 1.00 83.75 94 GLU A CA 1
ATOM 771 C C . GLU A 1 94 ? -9.508 6.205 18.619 1.00 83.75 94 GLU A C 1
ATOM 773 O O . GLU A 1 94 ? -10.087 6.211 19.711 1.00 83.75 94 GLU A O 1
ATOM 778 N N . TYR A 1 95 ? -9.510 5.141 17.816 1.00 80.69 95 TYR A N 1
ATOM 779 C CA . TYR A 1 95 ? -10.261 3.930 18.112 1.00 80.69 95 TYR A CA 1
ATOM 780 C C . TYR A 1 95 ? -9.797 3.264 19.420 1.00 80.69 95 TYR A C 1
ATOM 782 O O . TYR A 1 95 ? -10.608 2.828 20.246 1.00 80.69 95 TYR A O 1
ATOM 790 N N . ASN A 1 96 ? -8.485 3.234 19.661 1.00 79.69 96 ASN A N 1
ATOM 791 C CA . ASN A 1 96 ? -7.924 2.713 20.904 1.00 79.69 96 ASN A CA 1
ATOM 792 C C . ASN A 1 96 ? -8.279 3.596 22.108 1.00 79.69 96 ASN A C 1
ATOM 794 O O . ASN A 1 96 ? -8.717 3.072 23.136 1.00 79.69 96 ASN A O 1
ATOM 798 N N . ALA A 1 97 ? -8.152 4.921 21.987 1.00 78.06 97 ALA A N 1
ATOM 799 C CA . ALA A 1 97 ? -8.474 5.861 23.061 1.00 78.06 97 ALA A CA 1
ATOM 800 C C . ALA A 1 97 ? -9.937 5.736 23.525 1.00 78.06 97 ALA A C 1
ATOM 802 O O . ALA A 1 97 ? -10.205 5.678 24.731 1.00 78.06 97 ALA A O 1
ATOM 803 N N . PHE A 1 98 ? -10.872 5.602 22.580 1.00 76.44 98 PHE A N 1
ATOM 804 C CA . PHE A 1 98 ? -12.288 5.374 22.873 1.00 76.44 98 PHE A CA 1
ATOM 805 C C . PHE A 1 98 ? -12.514 4.088 23.692 1.00 76.44 98 PHE A C 1
ATOM 807 O O . PHE A 1 98 ? -13.195 4.104 24.725 1.00 76.44 98 PHE A O 1
ATOM 814 N N . ASN A 1 99 ? -11.882 2.979 23.296 1.00 77.06 99 ASN A N 1
ATOM 815 C CA . ASN A 1 99 ? -12.026 1.690 23.981 1.00 77.06 99 ASN A CA 1
ATOM 816 C C . ASN A 1 99 ? -11.472 1.700 25.413 1.00 77.06 99 ASN A C 1
ATOM 818 O O . ASN A 1 99 ? -12.092 1.130 26.319 1.00 77.06 99 ASN A O 1
ATOM 822 N N . TYR A 1 100 ? -10.341 2.370 25.650 1.00 75.38 100 TYR A N 1
ATOM 823 C CA . TYR A 1 100 ? -9.788 2.519 27.000 1.00 75.38 100 TYR A CA 1
ATOM 824 C C . TYR A 1 100 ? -10.729 3.307 27.925 1.00 75.38 100 TYR A C 1
ATOM 826 O O . TYR A 1 100 ? -10.909 2.928 29.090 1.00 75.38 100 TYR A O 1
ATOM 834 N N . GLY A 1 101 ? -11.376 4.361 27.415 1.00 76.25 101 GLY A N 1
ATOM 835 C CA . GLY A 1 101 ? -12.359 5.147 28.165 1.00 76.25 101 GLY A CA 1
ATOM 836 C C . GLY A 1 101 ? -13.572 4.317 28.602 1.00 76.25 101 GLY A C 1
ATOM 837 O O . GLY A 1 101 ? -13.949 4.328 29.780 1.00 76.25 101 GLY A O 1
ATOM 838 N N . ALA A 1 102 ? -14.134 3.531 27.680 1.00 76.94 102 ALA A N 1
ATOM 839 C CA . ALA A 1 102 ? -15.268 2.649 27.956 1.00 76.94 102 ALA A CA 1
ATOM 840 C C . ALA A 1 102 ? -14.937 1.585 29.024 1.00 76.94 102 ALA A C 1
ATOM 842 O O . ALA A 1 102 ? -15.687 1.406 29.990 1.00 76.94 102 ALA A O 1
ATOM 843 N N . LEU A 1 103 ? -13.770 0.938 28.920 1.00 78.81 103 LEU A N 1
ATOM 844 C CA . LEU A 1 103 ? -13.310 -0.068 29.887 1.00 78.81 103 LEU A CA 1
ATOM 845 C C . LEU A 1 103 ? -13.108 0.512 31.293 1.00 78.81 103 LEU A C 1
ATOM 847 O O . LEU A 1 103 ? -13.465 -0.125 32.291 1.00 78.81 103 LEU A O 1
ATOM 851 N N . LYS A 1 104 ? -12.571 1.734 31.394 1.00 82.06 104 LYS A N 1
ATOM 852 C CA . LYS A 1 104 ? -12.381 2.420 32.681 1.00 82.06 104 LYS A CA 1
ATOM 853 C C . LYS A 1 104 ? -13.724 2.708 33.364 1.00 82.06 104 LYS A C 1
ATOM 855 O O . LYS A 1 104 ? -13.838 2.527 34.578 1.00 82.06 104 LYS A O 1
ATOM 860 N N . LYS A 1 105 ? -14.755 3.083 32.595 1.00 80.81 105 LYS A N 1
ATOM 861 C CA . LYS A 1 105 ? -16.122 3.311 33.099 1.00 80.81 105 LYS A CA 1
ATOM 862 C C . LYS A 1 105 ? -16.763 2.018 33.624 1.00 80.81 105 LYS A C 1
ATOM 864 O O . LYS A 1 105 ? -17.294 2.021 34.734 1.00 80.81 105 LYS A O 1
ATOM 869 N N . ILE A 1 106 ? -16.630 0.904 32.894 1.00 82.12 106 ILE A N 1
ATOM 870 C CA . ILE A 1 106 ? -17.137 -0.419 33.311 1.00 82.12 106 ILE A CA 1
ATOM 871 C C . ILE A 1 106 ? -16.456 -0.897 34.602 1.00 82.12 106 ILE A C 1
ATOM 873 O O . ILE A 1 106 ? -17.137 -1.295 35.549 1.00 82.12 106 ILE A O 1
ATOM 877 N N . LYS A 1 107 ? -15.120 -0.799 34.697 1.00 83.44 107 LYS A N 1
ATOM 878 C CA . LYS A 1 107 ? -14.385 -1.159 35.926 1.00 83.44 107 LYS A CA 1
ATOM 879 C C . LYS A 1 107 ? -14.821 -0.321 37.134 1.00 83.44 107 LYS A C 1
ATOM 881 O O . LYS A 1 107 ? -14.924 -0.857 38.235 1.00 83.44 107 LYS A O 1
ATOM 886 N N . LYS A 1 108 ? -15.102 0.974 36.942 1.00 86.31 108 LYS A N 1
ATOM 887 C CA . LYS A 1 108 ? -15.583 1.862 38.015 1.00 86.31 108 LYS A CA 1
ATOM 888 C C . LYS A 1 108 ? -16.986 1.481 38.499 1.00 86.31 108 LYS A C 1
ATOM 890 O O . LYS A 1 108 ? -17.233 1.533 39.697 1.00 86.31 108 LYS A O 1
ATOM 895 N N . LEU A 1 109 ? -17.880 1.076 37.593 1.00 85.31 109 LEU A N 1
ATOM 896 C CA . LEU A 1 109 ? -19.227 0.605 37.939 1.00 85.31 109 LEU A CA 1
ATOM 897 C C . LEU A 1 109 ? -19.194 -0.727 38.698 1.00 85.31 109 LEU A C 1
ATOM 899 O O . LEU A 1 109 ? -19.924 -0.884 39.670 1.00 85.31 109 LEU A O 1
ATOM 903 N N . LYS A 1 110 ? -18.306 -1.651 38.311 1.00 80.81 110 LYS A N 1
ATOM 904 C CA . LYS A 1 110 ? -18.165 -2.954 38.981 1.00 80.81 110 LYS A CA 1
ATOM 905 C C . LYS A 1 110 ? -17.587 -2.857 40.399 1.00 80.81 110 LYS A C 1
ATOM 907 O O . LYS A 1 110 ? -17.858 -3.726 41.202 1.00 80.81 110 LYS A O 1
ATOM 912 N N . ARG A 1 111 ? -16.822 -1.804 40.720 1.00 82.31 111 ARG A N 1
ATOM 913 C CA . ARG A 1 111 ? -16.315 -1.535 42.085 1.00 82.31 111 ARG A CA 1
ATOM 914 C C . ARG A 1 111 ? -17.352 -0.917 43.035 1.00 82.31 111 ARG A C 1
ATOM 916 O O . ARG A 1 111 ? -17.040 -0.723 44.201 1.00 82.31 111 ARG A O 1
ATOM 923 N N . ARG A 1 112 ? -18.524 -0.518 42.530 1.00 80.19 112 ARG A N 1
ATOM 924 C CA . ARG A 1 112 ? -19.603 0.113 43.315 1.00 80.19 112 ARG A CA 1
ATOM 925 C C . ARG A 1 112 ? -20.754 -0.847 43.649 1.00 80.19 112 ARG A C 1
ATOM 927 O O . ARG A 1 112 ? -21.719 -0.406 44.261 1.00 80.19 112 ARG A O 1
ATOM 934 N N . ARG A 1 113 ? -20.674 -2.099 43.201 1.00 68.38 113 ARG A N 1
ATOM 935 C CA . ARG A 1 113 ? -21.548 -3.209 43.597 1.00 68.38 113 ARG A CA 1
ATOM 936 C C . ARG A 1 113 ? -20.718 -4.182 44.413 1.00 68.38 113 ARG A C 1
ATOM 938 O O . ARG A 1 113 ? -21.309 -4.798 45.314 1.00 68.38 113 ARG A O 1
#

Secondary structure (DSSP, 8-state):
--HHHHHHHHHHHHHHHHHHHHHHHHHHHHTSS-HHHHHHHHHHHHHHHHHHHHHHHHHHHHHTTS----HHHHHHHHHHHHHHHHHHHHHHHHHHHHHHHHHHHHHHHHTT-

pLDDT: mean 83.52, std 6.76, range [58.59, 93.56]

Foldseek 3Di:
DDPVVVCLQVVLVVVLVVLVVVVVVLVVVCPDPPCPLPPPLSVLLVVLSVLVNVLSVVSNCVVVVVDDDDPVVSVVSVVSSVVSNVVSVVVVVVSVVVVVVVVVVVVVVVVVD

Sequence (113 aa):
MTLDYCLTKVAPLYNLALVVIVIIMFLKLFMTPNKERYTKPWALIFAGILIFVLEEVFTILRHSQIFILPTYVNGIFEITIISLFIYAMLLQREYNAFNYGALKKIKKLKRRR

Radius of gyration: 20.58 Å; chains: 1; bounding box: 48×26×67 Å

=== Feature glossary ===
The record interleaves many kinds of information about one protein. Here is each kind framed as the question it answers.

Q: Are the domains correctly placed relative to each other?
A: Predicted aligned error is AlphaFold's pairwise confidence. Unlike pLDDT (per-residue), PAE is per-residue-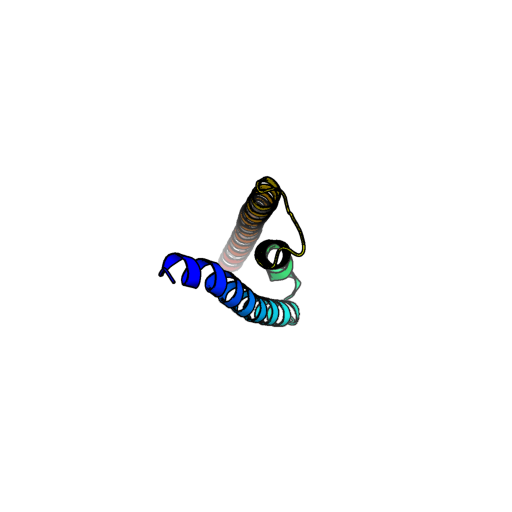pair and captures whether two parts of the structure are correctly placed relative to each other. Units are ångströms of expected positional error.

Q: Which residues are in helices, strands, or loops?
A: Eight-state secondary structure (DSSP): H is the canonical α-helix, G the tighter 3₁₀-helix, I the wider π-helix; E/B are β-structure, T and S are turns and bends, and '-' is everything else. DSSP derives these from the pattern of main-chain N–H···O=C hydrogen bonds, not from the sequence.

Q: What if only a Cα trace is available?
A: P-SEA three-state annotation labels each residue as helix, strand, or coil based purely on the geometry of the Cα trace. It serves as a fallback when the full backbone (and thus DSSP) is unavailable.

Q: What are the backbone torsion angles?
A: φ (phi) and ψ (psi) are the two rotatable backbone dihedrals per residue: φ is the C(i-1)–N–Cα–C torsion, ψ is the N–Cα–C–N(i+1) torsion, both in degrees on (−180°, 180°]. α-helical residues cluster near (−60°, −45°); β-strand residues near (−120°, +130°). A Ramachandran plot is simply a scatter of (φ, ψ) for every residue.

Q: What known structures does this most resemble?
A: Structural nearest neighbors (via Foldseek easy-search vs the PDB). Reported per hit: target PDB id, E-value, and alignment TM-score. A TM-score above ~0.5 is the conventional threshold for 'same fold'.

Q: What family and function is it annotated with?
A: Database cross-references. InterPro integrates a dozen domain/family signature databases into unified entries with residue-range hits. GO terms attach function/process/location labels with evidence codes. CATH codes position the fold in a four-level structural taxonomy. Organism is the NCBI-taxonomy species name.

Q: Which residues are buried vs exposed?
A: Solvent accessibility: the surface area of each residue that a 1.4 Å water probe can touch, in Å². When only backbone atoms are present the absolute values are lower than full-atom SASA (side chains contribute most of the area) and are flagged as backbone-only.

Q: What do the diagnostic plots show?
A: Three diagnostic plots accompany the record. The Cα contact map visualizes the tertiary structure as a 2D adjacency matrix (8 Å cutoff, sequence-local contacts suppressed). The Ramachandran plot shows the distribution of backbone (φ, ψ) tors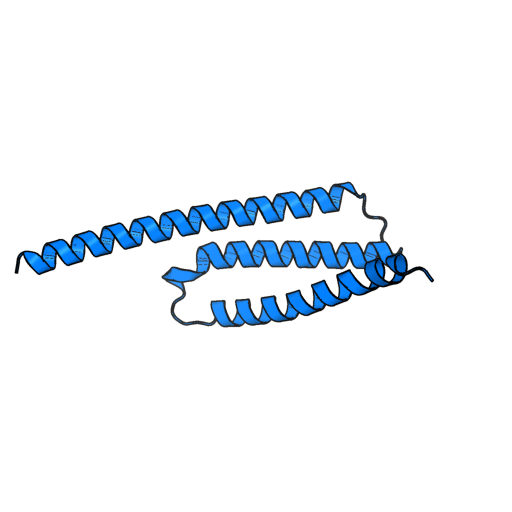ions, with points in the α and β basins reflecting secondary structure content. The PAE plot shows AlphaFold's inter-residue confidence as a color matrix.

Q: What is the amino-acid chain?
A: The amino-acid sequence is the protein's primary structure: the linear order of residues from the N-terminus to the C-terminus, written in one-letter code. Everything else here — the 3D coordinates, the secondary structure, the domain annotations — is ultimately a consequence of this string.

Q: What do the rendered images show?
A: The six renders are orthographic views along the three Cartesian axes in both directions. Representation (cartoon, sticks, or surface) and color scheme (sequence-rainbow or by-chain) vary across proteins so the training set covers all the common visualization conventions.

Q: Where is each backbone atom in 3D?
A: The mmCIF table is the protein's shape written out atom by atom. For each backbone N, Cα, C, and carbonyl O, it records an (x, y, z) coordinate triple in Å plus the residue type, chain letter, and residue number.

Q: How mobile is each atom in the crystal?
A: For experimental (PDB) structures, the B-factor (temperature factor) quantifies the positional spread of each atom in the crystal — a combination of thermal vibration and static disorder — in units of Å². High B-factors mark flexible loops or poorly resolved regions; low B-factors mark the rigid, well-ordered core.

Q: How big and how compact is the whole molecule?
A: Three whole-structure scalars: the radius of gyration (RMS distance of Cα from centroid, in Å), the count of Cα–Cα contacts (pairs closer than 8 Å and separated by more than four residues in sequence — i.e. tertiary, not local, contacts), and the bounding-box dimensions. Together they distinguish compact globular folds from extended fibres or disordered chains.

Q: What does the local fold look like, residue by residue?
A: A 3Di character summarizes, for each residue, the relative orientation of the Cα frame of its nearest spatial neighbor. Because it encodes fold topology rather than chemistry, 3Di alignments detect remote structural similarity that sequence alignment misses.

Q: How confident is the AlphaFold model at each residue?
A: For AlphaFold models, the B-factor field carries pLDDT — the model's own estimate of local accuracy on a 0–100 scale. Regions with pLDDT<50 should be treated as essentially unmodeled; they often correspond to intrinsically disordered segments.